Protein AF-A0A7W2NCW1-F1 (afdb_monomer)

Solvent-accessible surface area (backbone atoms only — not comparable to full-atom values): 6067 Å² total; per-residue (Å²): 120,76,67,64,51,63,79,42,40,69,60,56,51,50,41,48,51,49,9,65,74,66,76,47,54,57,67,58,42,51,51,54,51,49,52,56,50,48,52,52,50,34,55,51,43,57,75,76,28,63,67,42,74,39,67,90,63,50,44,81,53,99,74,28,44,34,29,36,29,20,28,71,82,78,61,52,75,57,46,78,46,73,35,72,50,62,84,75,42,57,85,96,47,41,83,74,59,70,76,76,78,81,123

Radius of gyration: 19.91 Å; Cα contacts (8 Å, |Δi|>4): 104; chains: 1; bounding box: 57×27×36 Å

pLDDT: mean 83.79, std 11.95, range [41.22, 93.88]

Sequence (103 aa):
MKKTLRKHKAFYTRIYRLAKACDVSFDLALQMIKLRADDKRLTRKKKSHDSFMNWKTASMDTLGLMVCECSKKDGETIKIRVFMTRDELPEDKQDLWQESIMH

Foldseek 3Di:
DVPVCVVCVVVLVVLVVVCVVVVHDSVVSVVVVVVVVLLVVLVVLCVPFPWDWPLVPWDADPQAIWIFIAGPVPGDGSDIDGDRDLVVDDPVNSVSPDPPPPD

Secondary structure (DSSP, 8-state):
-HHHHHHTHHHHHHHHHHHHHTT--HHHHHHHHHHHHHHHHHHHHHHHS-EEEEEEEEEEETTEEEEEEEETTT--EEEEEEE-SGGGS-GGGGGG-------

Nearest PDB structures (foldseek):
  8qen-assembly1_A  TM=5.260E-01  e=1.760E-01  Clostridioides difficile
  8y9c-assembly1_B  TM=5.638E-01  e=4.616E-01  Clostridioides difficile
  8y9b-assembly1_B  TM=5.389E-01  e=4.616E-01  Clostridioides difficile
  8x2i-assembly1_A  TM=5.949E-01  e=1.064E+00  Paraclostridium sordellii ATCC 9714
  8jhz-assembly1_A  TM=4.556E-01  e=6.787E-01  Paraclostridium sordellii

Mean predicted aligned error: 9.89 Å

Structure (mmCIF, N/CA/C/O backbone):
data_AF-A0A7W2NCW1-F1
#
_entry.id   AF-A0A7W2NCW1-F1
#
loop_
_atom_site.group_PDB
_atom_site.id
_atom_site.type_symbol
_atom_site.label_atom_id
_atom_site.label_alt_id
_atom_site.label_comp_id
_atom_site.label_asym_id
_atom_site.label_entity_id
_atom_site.label_seq_id
_atom_site.pdbx_PDB_ins_code
_atom_site.Cartn_x
_atom_site.Cartn_y
_atom_site.Cartn_z
_atom_site.occupancy
_atom_site.B_iso_or_equiv
_atom_site.auth_seq_id
_atom_site.auth_comp_id
_atom_site.auth_asym_id
_atom_site.auth_atom_id
_atom_site.pdbx_PDB_model_num
ATOM 1 N N . MET A 1 1 ? 30.647 10.002 8.371 1.00 49.06 1 MET A N 1
ATOM 2 C CA . MET A 1 1 ? 30.419 8.885 7.417 1.00 49.06 1 MET A CA 1
ATOM 3 C C . MET A 1 1 ? 31.141 7.562 7.743 1.00 49.06 1 MET A C 1
ATOM 5 O O . MET A 1 1 ? 30.542 6.512 7.555 1.00 49.06 1 MET A O 1
ATOM 9 N N . LYS A 1 2 ? 32.390 7.552 8.253 1.00 51.56 2 LYS A N 1
ATOM 10 C CA . LYS A 1 2 ? 33.189 6.309 8.437 1.00 51.56 2 LYS A CA 1
ATOM 11 C C . LYS A 1 2 ? 32.711 5.330 9.537 1.00 51.56 2 LYS A C 1
ATOM 13 O O . LYS A 1 2 ? 32.996 4.139 9.441 1.00 51.56 2 LYS A O 1
ATOM 18 N N . LYS A 1 3 ? 31.989 5.786 10.572 1.00 53.25 3 LYS A N 1
ATOM 19 C CA . LYS A 1 3 ? 31.556 4.926 11.702 1.00 53.25 3 LYS A CA 1
ATOM 20 C C . LYS A 1 3 ? 30.314 4.075 11.379 1.00 53.25 3 LYS A C 1
ATOM 22 O O . LYS A 1 3 ? 30.289 2.890 11.702 1.00 53.25 3 LYS A O 1
ATOM 27 N N . THR A 1 4 ? 29.330 4.633 10.672 1.00 53.81 4 THR A N 1
ATOM 28 C CA . THR A 1 4 ? 28.069 3.951 10.314 1.00 53.81 4 THR A CA 1
ATOM 29 C C . THR A 1 4 ? 28.288 2.806 9.320 1.00 53.81 4 THR A C 1
ATOM 31 O O . THR A 1 4 ? 27.722 1.725 9.476 1.00 53.81 4 THR A O 1
ATOM 34 N N . LEU A 1 5 ? 29.189 3.004 8.349 1.00 54.84 5 LEU A N 1
ATOM 35 C CA . LEU A 1 5 ? 29.597 1.975 7.386 1.00 54.84 5 LEU A CA 1
ATOM 36 C C . LEU A 1 5 ? 30.322 0.795 8.046 1.00 54.84 5 LEU A C 1
ATOM 38 O O . LEU A 1 5 ? 30.132 -0.335 7.614 1.00 54.84 5 LEU A O 1
ATOM 42 N N . ARG A 1 6 ? 31.115 1.021 9.106 1.00 59.41 6 ARG A N 1
ATOM 43 C CA . ARG A 1 6 ? 31.770 -0.076 9.845 1.00 59.41 6 ARG A CA 1
ATOM 44 C C . ARG A 1 6 ? 30.756 -0.956 10.577 1.00 59.41 6 ARG A C 1
ATOM 46 O O . ARG A 1 6 ? 30.862 -2.174 10.482 1.00 59.41 6 ARG A O 1
ATOM 53 N N . LYS A 1 7 ? 29.755 -0.359 11.237 1.00 66.12 7 LYS A N 1
ATOM 54 C CA . LYS A 1 7 ? 28.727 -1.094 12.002 1.00 66.12 7 LYS A CA 1
ATOM 55 C C . LYS A 1 7 ? 27.836 -1.974 11.114 1.00 66.12 7 LYS A C 1
ATOM 57 O O . LYS A 1 7 ? 27.419 -3.044 11.538 1.00 66.12 7 LYS A O 1
ATOM 62 N N . HIS A 1 8 ? 27.598 -1.559 9.869 1.00 78.75 8 HIS A N 1
ATOM 63 C CA . HIS A 1 8 ? 26.737 -2.277 8.921 1.00 78.75 8 HIS A CA 1
ATOM 64 C C . HIS A 1 8 ? 27.490 -2.766 7.674 1.00 78.75 8 HIS A C 1
ATOM 66 O O . HIS A 1 8 ? 26.881 -2.992 6.627 1.00 78.75 8 HIS A O 1
ATOM 72 N N . LYS A 1 9 ? 28.816 -2.961 7.772 1.00 82.75 9 LYS A N 1
ATOM 73 C CA . LYS A 1 9 ? 29.673 -3.336 6.633 1.00 82.75 9 LYS A CA 1
ATOM 74 C C . LYS A 1 9 ? 29.163 -4.595 5.936 1.00 82.75 9 LYS A C 1
ATOM 76 O O . LYS A 1 9 ? 29.078 -4.616 4.713 1.00 82.75 9 LYS A O 1
ATOM 81 N N . ALA A 1 10 ? 28.778 -5.614 6.704 1.00 83.88 10 ALA A N 1
ATOM 82 C CA . ALA A 1 10 ? 28.247 -6.869 6.173 1.00 83.88 10 ALA A CA 1
ATOM 83 C C . ALA A 1 10 ? 26.952 -6.669 5.365 1.00 83.88 10 ALA A C 1
ATOM 85 O O . ALA A 1 10 ? 26.808 -7.244 4.287 1.00 83.88 10 ALA A O 1
ATOM 86 N N . PHE A 1 11 ? 26.045 -5.809 5.842 1.00 84.56 11 PHE A N 1
ATOM 87 C CA . PHE A 1 11 ? 24.781 -5.505 5.168 1.00 84.56 11 PHE A CA 1
ATOM 88 C C . PHE A 1 11 ? 25.017 -4.824 3.816 1.00 84.56 11 PHE A C 1
ATOM 90 O O . PHE A 1 11 ? 24.584 -5.334 2.785 1.00 84.56 11 PHE A O 1
ATOM 97 N N . TYR A 1 12 ? 25.790 -3.737 3.795 1.00 86.69 12 TYR A N 1
ATOM 98 C CA . TYR A 1 12 ? 26.083 -3.022 2.550 1.00 86.69 12 TYR A CA 1
ATOM 99 C C . TYR A 1 12 ? 26.959 -3.835 1.589 1.00 86.69 12 TYR A C 1
ATOM 101 O O . TYR A 1 12 ? 26.759 -3.772 0.380 1.00 86.69 12 TYR A O 1
ATOM 109 N N . THR A 1 13 ? 27.866 -4.675 2.101 1.00 89.69 13 THR A N 1
ATOM 110 C CA . THR A 1 13 ? 28.648 -5.602 1.260 1.00 89.69 13 THR A CA 1
ATOM 111 C C . THR A 1 13 ? 27.743 -6.631 0.585 1.00 89.69 13 THR A C 1
ATOM 113 O O . THR A 1 13 ? 27.937 -6.948 -0.586 1.00 89.69 13 THR A O 1
ATOM 116 N N . ARG A 1 14 ? 26.730 -7.143 1.295 1.00 87.69 14 ARG A N 1
ATOM 117 C CA . ARG A 1 14 ? 25.745 -8.068 0.725 1.00 87.69 14 ARG A CA 1
ATOM 118 C C . ARG A 1 14 ? 24.920 -7.401 -0.374 1.00 87.69 14 ARG A C 1
ATOM 120 O O . ARG A 1 14 ? 24.739 -8.013 -1.420 1.00 87.69 14 ARG A O 1
ATOM 127 N N . ILE A 1 15 ? 24.477 -6.161 -0.161 1.00 89.00 15 ILE A N 1
ATOM 128 C CA . ILE A 1 15 ? 23.749 -5.388 -1.180 1.00 89.00 15 ILE A CA 1
ATOM 129 C C . ILE A 1 15 ? 24.629 -5.170 -2.408 1.00 89.00 15 ILE A C 1
ATOM 131 O O . ILE A 1 15 ? 24.194 -5.446 -3.516 1.00 89.00 15 ILE A O 1
ATOM 135 N N . TYR A 1 16 ? 25.884 -4.761 -2.217 1.00 89.75 16 TYR A N 1
ATOM 136 C CA . TYR A 1 16 ? 26.827 -4.562 -3.316 1.00 89.75 16 TYR A CA 1
ATOM 137 C C . TYR A 1 16 ? 27.061 -5.841 -4.134 1.00 89.75 16 TYR A C 1
ATOM 139 O O . TYR A 1 16 ? 27.056 -5.802 -5.361 1.00 89.75 16 TYR A O 1
ATOM 147 N N . ARG A 1 17 ? 27.209 -6.996 -3.471 1.00 90.88 17 ARG A N 1
ATOM 148 C CA . ARG A 1 17 ? 27.340 -8.292 -4.157 1.00 90.88 17 ARG A CA 1
ATOM 149 C C . ARG A 1 17 ? 26.084 -8.664 -4.942 1.00 90.88 17 ARG A C 1
ATOM 151 O O . ARG A 1 17 ? 26.208 -9.143 -6.060 1.00 90.88 17 ARG A O 1
ATOM 158 N N . LEU A 1 18 ? 24.901 -8.440 -4.368 1.00 87.75 18 LEU A N 1
ATOM 159 C CA . LEU A 1 18 ? 23.626 -8.690 -5.044 1.00 87.75 18 LEU A CA 1
ATOM 160 C C . LEU A 1 18 ? 23.445 -7.778 -6.258 1.00 87.75 18 LEU A C 1
ATOM 162 O O . LEU A 1 18 ? 23.074 -8.267 -7.317 1.00 87.75 18 LEU A O 1
ATOM 166 N N . ALA A 1 19 ? 23.769 -6.492 -6.110 1.00 92.12 19 ALA A N 1
ATOM 167 C CA . ALA A 1 19 ? 23.731 -5.516 -7.191 1.00 92.12 19 ALA A CA 1
ATOM 168 C C . ALA A 1 19 ? 24.618 -5.959 -8.364 1.00 92.12 19 ALA A C 1
ATOM 170 O O . ALA A 1 19 ? 24.147 -6.034 -9.492 1.00 92.12 19 ALA A O 1
ATOM 171 N N . LYS A 1 20 ? 25.860 -6.379 -8.076 1.00 92.81 20 LYS A N 1
ATOM 172 C CA . LYS A 1 20 ? 26.787 -6.908 -9.087 1.00 92.81 20 LYS A CA 1
ATOM 173 C C . LYS A 1 20 ? 26.297 -8.210 -9.734 1.00 92.81 20 LYS A C 1
ATOM 175 O O . LYS A 1 20 ? 26.491 -8.399 -10.924 1.00 92.81 20 LYS A O 1
ATOM 180 N N . ALA A 1 21 ? 25.706 -9.120 -8.958 1.00 93.38 21 ALA A N 1
ATOM 181 C CA . ALA A 1 21 ? 25.240 -10.411 -9.468 1.00 93.38 21 ALA A CA 1
ATOM 182 C C . ALA A 1 21 ? 23.986 -10.296 -10.348 1.00 93.38 21 ALA A C 1
ATOM 184 O O . ALA A 1 21 ? 23.794 -11.122 -11.231 1.00 93.38 21 ALA A O 1
ATOM 185 N N . CYS A 1 22 ? 23.139 -9.297 -10.092 1.00 89.94 22 CYS A N 1
ATOM 186 C CA . CYS A 1 22 ? 21.899 -9.065 -10.835 1.00 89.94 22 CYS A CA 1
ATOM 187 C C . CYS A 1 22 ? 22.033 -7.959 -11.895 1.00 89.94 22 CYS A C 1
ATOM 189 O O . CYS A 1 22 ? 21.022 -7.580 -12.470 1.00 89.94 22 CYS A O 1
ATOM 191 N N . ASP A 1 23 ? 23.242 -7.425 -12.100 1.00 93.25 23 ASP A N 1
ATOM 192 C CA . ASP A 1 23 ? 23.546 -6.302 -12.998 1.00 93.25 23 ASP A CA 1
ATOM 193 C C . ASP A 1 23 ? 22.631 -5.076 -12.806 1.00 93.25 23 ASP A C 1
ATOM 195 O O . ASP A 1 23 ? 22.077 -4.501 -13.739 1.00 93.25 23 ASP A O 1
ATOM 199 N N . VAL A 1 24 ? 22.437 -4.678 -11.545 1.00 93.19 24 VAL A N 1
ATOM 200 C CA . VAL A 1 24 ? 21.631 -3.505 -11.175 1.00 93.19 24 VAL A CA 1
ATOM 201 C C . VAL A 1 24 ? 22.444 -2.500 -10.374 1.00 93.19 24 VAL A C 1
ATOM 203 O O . VAL A 1 24 ? 23.444 -2.832 -9.732 1.00 93.19 24 VAL A O 1
ATOM 206 N N . SER A 1 25 ? 21.981 -1.249 -10.347 1.00 93.88 25 SER A N 1
ATOM 207 C CA . SER A 1 25 ? 22.590 -0.230 -9.498 1.00 93.88 25 SER A CA 1
ATOM 208 C C . SER A 1 25 ? 22.446 -0.588 -8.012 1.00 93.88 25 SER A C 1
ATOM 210 O O . SER A 1 25 ? 21.478 -1.216 -7.571 1.00 93.88 25 SER A O 1
ATOM 212 N N . PHE A 1 26 ? 23.425 -0.170 -7.209 1.00 89.94 26 PHE A N 1
ATOM 213 C CA . PHE A 1 26 ? 23.399 -0.383 -5.761 1.00 89.94 26 PHE A CA 1
ATOM 214 C C . PHE A 1 26 ? 22.160 0.237 -5.104 1.00 89.94 26 PHE A C 1
ATOM 216 O O . PHE A 1 26 ? 21.585 -0.360 -4.193 1.00 89.94 26 PHE A O 1
ATOM 223 N N . ASP A 1 27 ? 21.755 1.422 -5.570 1.00 89.44 27 ASP A N 1
ATOM 224 C CA . ASP A 1 27 ? 20.581 2.115 -5.047 1.00 89.44 27 ASP A CA 1
ATOM 225 C C . ASP A 1 27 ? 19.301 1.329 -5.344 1.00 89.44 27 ASP A C 1
ATOM 227 O O . ASP A 1 27 ? 18.517 1.066 -4.432 1.00 89.44 27 ASP A O 1
ATOM 231 N N . LEU A 1 28 ? 19.159 0.820 -6.573 1.00 86.94 28 LEU A N 1
ATOM 232 C CA . LEU A 1 28 ? 18.027 -0.021 -6.951 1.00 86.94 28 LEU A CA 1
ATOM 233 C C . LEU A 1 28 ? 17.967 -1.300 -6.103 1.00 86.94 28 LEU A C 1
ATOM 235 O O . LEU A 1 28 ? 16.916 -1.640 -5.560 1.00 86.94 28 LEU A O 1
ATOM 239 N N . ALA A 1 29 ? 19.102 -1.974 -5.901 1.00 89.62 29 ALA A N 1
ATOM 240 C CA . ALA A 1 29 ? 19.174 -3.157 -5.043 1.00 89.62 29 ALA A CA 1
ATOM 241 C C . ALA A 1 29 ? 18.800 -2.847 -3.579 1.00 89.62 29 ALA A C 1
ATOM 243 O O . ALA A 1 29 ? 18.119 -3.642 -2.922 1.00 89.62 29 ALA A O 1
ATOM 244 N N . LEU A 1 30 ? 19.216 -1.687 -3.057 1.00 90.25 30 LEU A N 1
ATOM 245 C CA . LEU A 1 30 ? 18.850 -1.230 -1.718 1.00 90.25 30 LEU A CA 1
ATOM 246 C C . LEU A 1 30 ? 17.343 -0.953 -1.611 1.00 90.25 30 LEU A C 1
ATOM 248 O O . LEU A 1 30 ? 16.724 -1.386 -0.636 1.00 90.25 30 LEU A O 1
ATOM 252 N N . GLN A 1 31 ? 16.751 -0.268 -2.593 1.00 88.25 31 GLN A N 1
ATOM 253 C CA . GLN A 1 31 ? 15.311 0.003 -2.642 1.00 88.25 31 GLN A CA 1
ATOM 254 C C . GLN A 1 31 ? 14.498 -1.296 -2.703 1.00 88.25 31 GLN A C 1
ATOM 256 O O . GLN A 1 31 ? 13.574 -1.476 -1.911 1.00 88.25 31 GLN A O 1
ATOM 261 N N . MET A 1 32 ? 14.897 -2.253 -3.545 1.00 86.38 32 MET A N 1
ATOM 262 C CA . MET A 1 32 ? 14.239 -3.561 -3.643 1.00 86.38 32 MET A CA 1
ATOM 263 C C . MET A 1 32 ? 14.271 -4.344 -2.322 1.00 86.38 32 MET A C 1
ATOM 265 O O . MET A 1 32 ? 13.294 -4.998 -1.955 1.00 86.38 32 MET A O 1
ATOM 269 N N . ILE A 1 33 ? 15.381 -4.291 -1.578 1.00 87.31 33 ILE A N 1
ATOM 270 C CA . ILE A 1 33 ? 15.480 -4.951 -0.267 1.00 87.31 33 ILE A CA 1
ATOM 271 C C . ILE A 1 33 ? 14.583 -4.270 0.767 1.00 87.31 33 ILE A C 1
ATOM 273 O O . ILE A 1 33 ? 13.959 -4.975 1.562 1.00 87.31 33 ILE A O 1
ATOM 277 N N . LYS A 1 34 ? 14.509 -2.932 0.761 1.00 85.31 34 LYS A N 1
ATOM 278 C CA . LYS A 1 34 ? 13.603 -2.174 1.637 1.00 85.31 34 LYS A CA 1
ATOM 279 C C . LYS A 1 34 ? 12.146 -2.539 1.363 1.00 85.31 34 LYS A C 1
ATOM 281 O O . LYS A 1 34 ? 11.478 -2.970 2.294 1.00 85.31 34 LYS A O 1
ATOM 286 N N . LEU A 1 35 ? 11.727 -2.520 0.096 1.00 83.62 35 LEU A N 1
ATOM 287 C CA . LEU A 1 35 ? 10.400 -2.973 -0.342 1.00 83.62 35 LEU A CA 1
A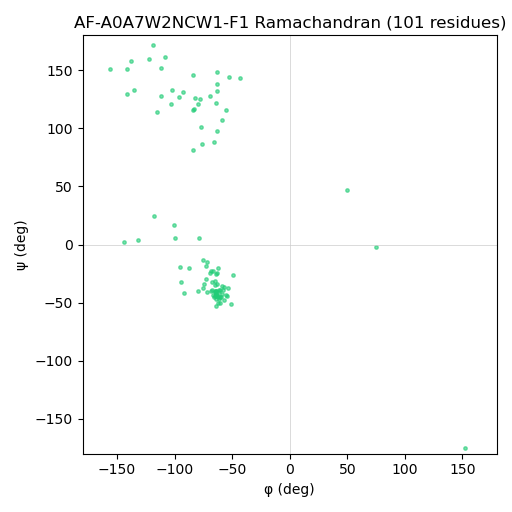TOM 288 C C . LEU A 1 35 ? 10.070 -4.372 0.192 1.00 83.62 35 LEU A C 1
ATOM 290 O O . LEU A 1 35 ? 9.068 -4.562 0.872 1.00 83.62 35 LEU A O 1
ATOM 294 N N . ARG A 1 36 ? 10.971 -5.347 0.007 1.00 82.31 36 ARG A N 1
ATOM 295 C CA . ARG A 1 36 ? 10.769 -6.708 0.541 1.00 82.31 36 ARG A CA 1
ATOM 296 C C . ARG A 1 36 ? 10.707 -6.765 2.070 1.00 82.31 36 ARG A C 1
ATOM 298 O O . ARG A 1 36 ? 10.064 -7.658 2.624 1.00 82.31 36 ARG A O 1
ATOM 305 N N . ALA A 1 37 ? 11.450 -5.909 2.769 1.00 85.25 37 ALA A N 1
ATOM 306 C CA . ALA A 1 37 ? 11.431 -5.851 4.227 1.00 85.25 37 ALA A CA 1
ATOM 307 C C . ALA A 1 37 ? 10.118 -5.245 4.739 1.00 85.25 37 ALA A C 1
ATOM 309 O O . ALA A 1 37 ? 9.541 -5.780 5.689 1.00 85.25 37 ALA A O 1
ATOM 310 N N . ASP A 1 38 ? 9.635 -4.196 4.077 1.00 85.12 38 ASP A N 1
ATOM 311 C CA . ASP A 1 38 ? 8.347 -3.572 4.352 1.00 85.12 38 ASP A CA 1
ATOM 312 C C . ASP A 1 38 ? 7.204 -4.552 4.068 1.00 85.12 38 ASP A C 1
ATOM 314 O O . ASP A 1 38 ? 6.414 -4.804 4.970 1.00 85.12 38 ASP A O 1
ATOM 318 N N . ASP A 1 39 ? 7.196 -5.260 2.936 1.00 83.75 39 ASP A N 1
ATOM 319 C CA . ASP A 1 39 ? 6.199 -6.306 2.649 1.00 83.75 39 ASP A CA 1
ATOM 320 C C . ASP A 1 39 ? 6.148 -7.382 3.738 1.00 83.75 39 ASP A C 1
ATOM 322 O O . ASP A 1 39 ? 5.076 -7.797 4.188 1.00 83.75 39 ASP A O 1
ATOM 326 N N . LYS A 1 40 ? 7.315 -7.834 4.217 1.00 86.75 40 LYS A N 1
ATOM 327 C CA . LYS A 1 40 ? 7.390 -8.792 5.330 1.00 86.75 40 LYS A CA 1
ATOM 328 C C . LYS A 1 40 ? 6.844 -8.194 6.624 1.00 86.75 40 LYS A C 1
ATOM 330 O O . LYS A 1 40 ? 6.178 -8.913 7.374 1.00 86.75 40 LYS A O 1
ATOM 335 N N . ARG A 1 41 ? 7.128 -6.917 6.903 1.00 87.62 41 ARG A N 1
ATOM 336 C CA . ARG A 1 41 ? 6.590 -6.189 8.062 1.00 87.62 41 ARG A CA 1
ATOM 337 C C . ARG A 1 41 ? 5.070 -6.106 7.972 1.00 87.62 41 ARG A C 1
ATOM 339 O O . ARG A 1 41 ? 4.404 -6.509 8.921 1.00 87.62 41 ARG A O 1
ATOM 346 N N . LEU A 1 42 ? 4.537 -5.678 6.832 1.00 85.50 42 LEU A N 1
ATOM 347 C CA . LEU A 1 42 ? 3.104 -5.535 6.580 1.00 85.50 42 LEU A CA 1
ATOM 348 C C . LEU A 1 42 ? 2.385 -6.891 6.615 1.00 85.50 42 LEU A C 1
ATOM 350 O O . LEU A 1 42 ? 1.345 -7.014 7.254 1.00 85.50 42 LEU A O 1
ATOM 354 N N . THR A 1 43 ? 2.979 -7.950 6.057 1.00 85.00 43 THR A N 1
ATOM 355 C CA . THR A 1 43 ? 2.426 -9.319 6.115 1.00 85.00 43 THR A CA 1
ATOM 356 C C . THR A 1 43 ? 2.331 -9.834 7.550 1.00 85.00 43 THR A C 1
ATOM 358 O O . THR A 1 43 ? 1.323 -10.422 7.942 1.00 85.00 43 THR A O 1
ATOM 361 N N . ARG A 1 44 ? 3.376 -9.621 8.361 1.00 85.44 44 ARG A N 1
ATOM 362 C CA . ARG A 1 44 ? 3.343 -9.973 9.789 1.00 85.44 44 ARG A CA 1
ATOM 363 C C . ARG A 1 44 ? 2.300 -9.148 10.525 1.00 85.44 44 ARG A C 1
ATOM 365 O O . ARG A 1 44 ? 1.540 -9.709 11.305 1.00 85.44 44 ARG A O 1
ATOM 372 N N . LYS A 1 45 ? 2.236 -7.852 10.222 1.00 84.62 45 LYS A N 1
ATOM 373 C CA . LYS A 1 45 ? 1.282 -6.925 10.818 1.00 84.62 45 LYS A CA 1
ATOM 374 C C . LYS A 1 45 ? -0.156 -7.347 10.552 1.00 84.62 45 LYS A C 1
ATOM 376 O O . LYS A 1 45 ? -0.924 -7.423 11.497 1.00 84.62 45 LYS A O 1
ATOM 381 N N . LYS A 1 46 ? -0.476 -7.725 9.313 1.00 83.69 46 LYS A N 1
ATOM 382 C CA . LYS A 1 46 ? -1.785 -8.265 8.931 1.00 83.69 46 LYS A CA 1
ATOM 383 C C . LYS A 1 46 ? -2.177 -9.508 9.731 1.00 83.69 46 LYS A C 1
ATOM 385 O O . LYS A 1 46 ? -3.345 -9.692 10.031 1.00 83.69 46 LYS A O 1
ATOM 390 N N . LYS A 1 47 ? -1.213 -10.375 10.066 1.00 84.75 47 LYS A N 1
ATOM 391 C CA . LYS A 1 47 ? -1.477 -11.570 10.884 1.00 84.75 47 LYS A CA 1
ATOM 392 C C . LYS A 1 47 ? -1.705 -11.248 12.359 1.00 84.75 47 LYS A C 1
ATOM 394 O O . LYS A 1 47 ? -2.433 -11.977 13.018 1.00 84.75 47 LYS A O 1
ATOM 399 N N . SER A 1 48 ? -1.029 -10.231 12.891 1.00 84.12 48 SER A N 1
ATOM 400 C CA . SER A 1 48 ? -1.054 -9.919 14.325 1.00 84.12 48 SER A CA 1
ATOM 401 C C . SER A 1 48 ? -2.092 -8.875 14.714 1.00 84.12 48 SER A C 1
ATOM 403 O O . SER A 1 48 ? -2.550 -8.857 15.851 1.00 84.12 48 SER A O 1
ATOM 405 N N . HIS A 1 49 ? -2.372 -7.935 13.820 1.00 81.62 49 HIS A N 1
ATOM 406 C CA . HIS A 1 49 ? -3.306 -6.847 14.032 1.00 81.62 49 HIS A CA 1
ATOM 407 C C . HIS A 1 49 ? -4.428 -7.073 13.028 1.00 81.62 49 HIS A C 1
ATOM 409 O O . HIS A 1 49 ? -4.179 -6.995 11.824 1.00 81.62 49 HIS A O 1
ATOM 415 N N . ASP A 1 50 ? -5.635 -7.358 13.515 1.00 85.38 50 ASP A N 1
ATOM 416 C CA . ASP A 1 50 ? -6.829 -7.325 12.674 1.00 85.38 50 ASP A CA 1
ATOM 417 C C . ASP A 1 50 ? -6.803 -6.083 11.778 1.00 85.38 50 ASP A C 1
ATOM 419 O O . ASP A 1 50 ? -6.36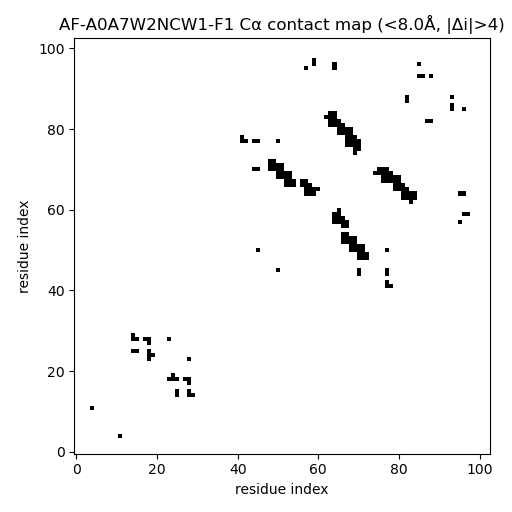8 -5.000 12.191 1.00 85.38 50 ASP A O 1
ATOM 423 N N . SER A 1 51 ? -7.283 -6.232 10.552 1.00 89.56 51 SER A N 1
ATOM 424 C CA . SER A 1 51 ? -7.340 -5.146 9.586 1.00 89.56 51 SER A CA 1
ATOM 425 C C . SER A 1 51 ? -8.770 -4.671 9.350 1.00 89.56 51 SER A C 1
ATOM 427 O O . SER A 1 51 ? -9.748 -5.344 9.687 1.00 89.56 51 SER A O 1
ATOM 429 N N . PHE A 1 52 ? -8.900 -3.468 8.801 1.00 90.56 52 PHE A N 1
ATOM 430 C CA . PHE A 1 52 ? -10.163 -2.934 8.308 1.00 90.56 52 PHE A CA 1
ATOM 431 C C . PHE A 1 52 ? -9.930 -2.139 7.024 1.00 90.56 52 PHE A C 1
ATOM 433 O O . PHE A 1 52 ? -8.857 -1.573 6.822 1.00 90.56 52 PHE A O 1
ATOM 440 N N . MET A 1 53 ? -10.939 -2.091 6.158 1.00 92.06 53 MET A N 1
ATOM 441 C CA . MET A 1 53 ? -10.915 -1.220 4.984 1.00 92.06 53 MET A CA 1
ATOM 442 C C . MET A 1 53 ? -11.285 0.198 5.412 1.00 92.06 53 MET A C 1
ATOM 444 O O . MET A 1 53 ? -12.364 0.435 5.958 1.00 92.06 53 MET A O 1
ATOM 448 N N . ASN A 1 54 ? -10.383 1.144 5.181 1.00 93.19 54 ASN A N 1
ATOM 449 C CA . ASN A 1 54 ? -10.618 2.553 5.428 1.00 93.19 54 ASN A CA 1
ATOM 450 C C . ASN A 1 54 ? -11.342 3.174 4.228 1.00 93.19 54 ASN A C 1
ATOM 452 O O . ASN A 1 54 ? -10.742 3.814 3.368 1.00 93.19 54 ASN A O 1
ATOM 456 N N . TRP A 1 55 ? -12.659 2.989 4.187 1.00 91.06 55 TRP A N 1
ATOM 457 C CA . TRP A 1 55 ? -13.515 3.519 3.122 1.00 91.06 55 TRP A CA 1
ATOM 458 C C . TRP A 1 55 ? -13.510 5.051 3.036 1.00 91.06 55 TRP A C 1
ATOM 460 O O . TRP A 1 55 ? -13.812 5.600 1.987 1.00 91.06 55 TRP A O 1
ATOM 470 N N . LYS A 1 56 ? -13.108 5.760 4.103 1.00 88.19 56 LYS A N 1
ATOM 471 C CA . LYS A 1 56 ? -12.960 7.227 4.072 1.00 88.19 56 LYS A CA 1
ATOM 472 C C . LYS A 1 56 ? -11.810 7.690 3.182 1.00 88.19 56 LYS A C 1
ATOM 474 O O . LYS A 1 56 ? -11.800 8.839 2.764 1.00 88.19 56 LYS A O 1
ATOM 479 N N . THR A 1 57 ? -10.834 6.820 2.928 1.00 86.38 57 THR A N 1
ATOM 480 C CA . THR A 1 57 ? -9.733 7.087 1.997 1.00 86.38 57 THR A CA 1
ATOM 481 C C . THR A 1 57 ? -9.973 6.422 0.646 1.00 86.38 57 THR A C 1
ATOM 483 O O . THR A 1 57 ? -9.013 6.220 -0.093 1.00 86.38 57 THR A O 1
ATOM 486 N N . ALA A 1 58 ? -11.210 6.004 0.353 1.00 89.81 58 ALA A N 1
ATOM 487 C CA . ALA A 1 58 ? -11.549 5.470 -0.953 1.00 89.81 58 ALA A CA 1
ATOM 488 C C . ALA A 1 58 ? -11.361 6.560 -2.015 1.00 89.81 58 ALA A C 1
ATOM 490 O O . ALA A 1 58 ? -11.791 7.698 -1.829 1.00 89.81 58 ALA A O 1
ATOM 491 N N . SER A 1 59 ? -10.691 6.216 -3.108 1.00 88.94 59 SER A N 1
ATOM 492 C CA . SER A 1 59 ? -10.403 7.139 -4.202 1.00 88.94 59 SER A CA 1
ATOM 493 C C . SER A 1 59 ? -10.545 6.408 -5.527 1.00 88.94 59 SER A C 1
ATOM 495 O O . SER A 1 59 ? -10.007 5.313 -5.689 1.00 88.94 59 SER A O 1
ATOM 497 N N . MET A 1 60 ? -11.307 6.995 -6.448 1.00 88.00 60 MET A N 1
ATOM 498 C CA . MET A 1 60 ? -11.472 6.462 -7.794 1.00 88.00 60 MET A CA 1
ATOM 499 C C . MET A 1 60 ? -10.285 6.894 -8.658 1.00 88.00 60 MET A C 1
ATOM 501 O O . MET A 1 60 ? -9.983 8.084 -8.744 1.00 88.00 60 MET A O 1
ATOM 505 N N . ASP A 1 61 ? -9.627 5.930 -9.291 1.00 81.31 61 ASP A N 1
ATOM 506 C CA . ASP A 1 61 ? -8.607 6.152 -10.317 1.00 81.31 61 ASP A CA 1
ATOM 507 C C . ASP A 1 61 ? -9.073 5.515 -11.638 1.00 81.31 61 ASP A C 1
ATOM 509 O O . ASP A 1 61 ? -10.056 4.776 -11.685 1.00 81.31 61 ASP A O 1
ATOM 513 N N . THR A 1 62 ? -8.339 5.770 -12.717 1.00 77.31 62 THR A N 1
ATOM 514 C CA . THR A 1 62 ? -8.547 5.229 -14.069 1.00 77.31 62 THR A CA 1
ATOM 515 C C . THR A 1 62 ? -8.727 3.709 -14.128 1.00 77.31 62 THR A C 1
ATOM 517 O O . THR A 1 62 ? -9.364 3.210 -15.051 1.00 77.31 62 THR A O 1
ATOM 520 N N . LEU A 1 63 ? -8.181 2.967 -13.161 1.00 80.88 63 LEU A N 1
ATOM 521 C CA . LEU A 1 63 ? -8.272 1.507 -13.104 1.00 80.88 63 LEU A CA 1
ATOM 522 C C . LEU A 1 63 ? -9.414 0.991 -12.218 1.00 80.88 63 LEU A C 1
ATOM 524 O O . LEU A 1 63 ? -9.790 -0.168 -12.356 1.00 80.88 63 LEU A O 1
ATOM 528 N N . GLY A 1 64 ? -9.949 1.797 -11.299 1.00 87.06 64 GLY A N 1
ATOM 529 C CA . GLY A 1 64 ? -10.920 1.320 -10.315 1.00 87.06 64 GLY A CA 1
ATOM 530 C C . GLY A 1 64 ? -10.916 2.099 -9.002 1.00 87.06 64 GLY A C 1
ATOM 531 O O . GLY A 1 64 ? -10.180 3.073 -8.827 1.00 87.06 64 GLY A O 1
ATOM 532 N N . LEU A 1 65 ? -11.720 1.633 -8.044 1.00 89.69 65 LEU A N 1
ATOM 533 C CA . LEU A 1 65 ? -11.792 2.213 -6.706 1.00 89.69 65 LEU A CA 1
ATOM 534 C C . LEU A 1 65 ? -10.666 1.658 -5.830 1.00 89.69 65 LEU A C 1
ATOM 536 O O . LEU A 1 65 ? -10.619 0.465 -5.520 1.00 89.69 65 LEU A O 1
ATOM 540 N N . MET A 1 66 ? -9.768 2.532 -5.392 1.00 91.94 66 MET A N 1
ATOM 541 C CA . MET A 1 66 ? -8.680 2.205 -4.478 1.00 91.94 66 MET A CA 1
ATOM 542 C C . MET A 1 66 ? -9.095 2.455 -3.032 1.00 91.94 66 MET A C 1
ATOM 544 O O . MET A 1 66 ? -9.580 3.531 -2.696 1.00 91.94 66 MET A O 1
ATOM 548 N N . VAL A 1 67 ? -8.859 1.482 -2.150 1.00 91.69 67 VAL A N 1
ATOM 549 C CA . VAL A 1 67 ? -9.170 1.571 -0.717 1.00 91.69 67 VAL A CA 1
ATOM 550 C C . VAL A 1 67 ? -8.001 1.041 0.108 1.00 91.69 67 VAL A C 1
ATOM 552 O O . VAL A 1 67 ? -7.463 -0.037 -0.154 1.00 91.69 67 VAL A O 1
ATOM 555 N N . CYS A 1 68 ? -7.607 1.787 1.137 1.00 91.75 68 CYS A N 1
ATOM 556 C CA . CYS A 1 68 ? -6.553 1.378 2.060 1.00 91.75 68 CYS A CA 1
ATOM 557 C C . CYS A 1 68 ? -7.079 0.351 3.072 1.00 91.75 68 CYS A C 1
ATOM 559 O O . CYS A 1 68 ? -8.022 0.615 3.812 1.00 91.75 68 CYS A O 1
ATOM 561 N N . GLU A 1 69 ? -6.429 -0.804 3.160 1.00 91.00 69 GLU A N 1
ATOM 562 C CA . GLU A 1 69 ? -6.552 -1.740 4.273 1.00 91.00 69 GLU A CA 1
ATOM 563 C C . GLU A 1 69 ? -5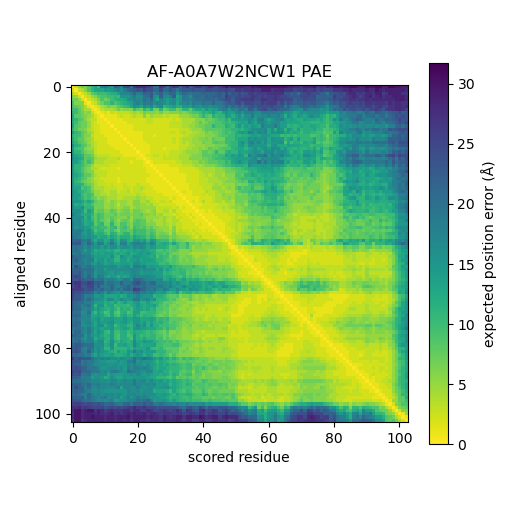.600 -1.286 5.387 1.00 91.00 69 GLU A C 1
ATOM 565 O O . GLU A 1 69 ? -4.382 -1.290 5.200 1.00 91.00 69 GLU A O 1
ATOM 570 N N . CYS A 1 70 ? -6.135 -0.904 6.544 1.00 92.06 70 CYS A N 1
ATOM 571 C CA . CYS A 1 70 ? -5.382 -0.374 7.679 1.00 92.06 70 CYS A CA 1
ATOM 572 C C . CYS A 1 70 ? -5.388 -1.345 8.867 1.00 92.06 70 CYS A C 1
ATOM 574 O O . CYS A 1 70 ? -6.322 -2.122 9.069 1.00 92.06 70 CYS A O 1
ATOM 576 N N . SER A 1 71 ? -4.340 -1.277 9.684 1.00 91.25 71 SER A N 1
ATOM 577 C CA . SER A 1 71 ? -4.233 -1.979 10.967 1.00 91.25 71 SER A CA 1
ATOM 578 C C . SER A 1 71 ? -5.202 -1.382 11.989 1.00 91.25 71 SER A C 1
ATOM 580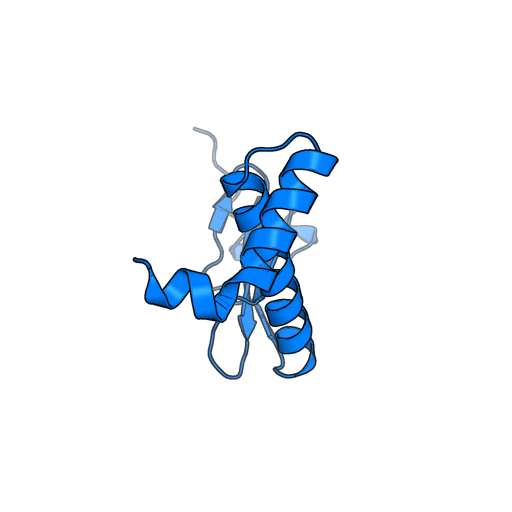 O O . SER A 1 71 ? -5.140 -0.183 12.258 1.00 91.25 71 SER A O 1
ATOM 582 N N . LYS A 1 72 ? -6.045 -2.197 12.638 1.00 89.00 72 LYS A N 1
ATOM 583 C CA . LYS A 1 72 ? -6.923 -1.719 13.726 1.00 89.00 72 LYS A CA 1
ATOM 584 C C . LYS A 1 72 ? -6.147 -1.216 14.944 1.00 89.00 72 LYS A C 1
ATOM 586 O O . LYS A 1 72 ? -6.666 -0.406 15.700 1.00 89.00 72 LYS A O 1
ATOM 591 N N . LYS A 1 73 ? -4.919 -1.701 15.151 1.00 90.75 73 LYS A N 1
ATOM 592 C CA . LYS A 1 73 ? -4.136 -1.382 16.353 1.00 90.75 73 LYS A CA 1
ATOM 593 C C . LYS A 1 73 ? -3.554 0.031 16.335 1.00 90.75 73 LYS A C 1
ATOM 595 O O . LYS A 1 73 ? -3.445 0.655 17.379 1.00 90.75 73 LYS A O 1
ATOM 600 N N . ASP A 1 74 ? -3.117 0.495 15.170 1.00 89.50 74 ASP A N 1
ATOM 601 C CA . ASP A 1 74 ? -2.327 1.728 15.036 1.00 89.50 74 ASP A CA 1
ATOM 602 C C . ASP A 1 74 ? -2.635 2.534 13.765 1.00 89.50 74 ASP A C 1
ATOM 604 O O . ASP A 1 74 ? -2.010 3.562 13.528 1.00 89.50 74 ASP A O 1
ATOM 608 N N . GLY A 1 75 ? -3.586 2.092 12.939 1.00 86.88 75 GLY A N 1
ATOM 609 C 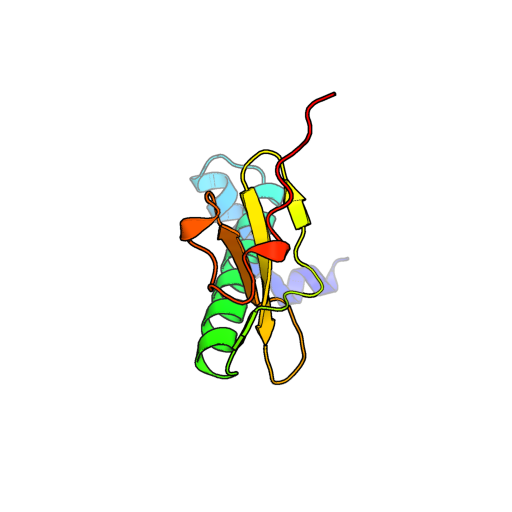CA . GLY A 1 75 ? -4.051 2.823 11.761 1.00 86.88 75 GLY A CA 1
ATOM 610 C C . GLY A 1 75 ? -3.110 2.808 10.553 1.00 86.88 75 GLY A C 1
ATOM 611 O O . GLY A 1 75 ? -3.484 3.338 9.512 1.00 86.88 75 GLY A O 1
ATOM 612 N N . GLU A 1 76 ? -1.921 2.195 10.636 1.00 88.88 76 GLU A N 1
ATOM 613 C CA . GLU A 1 76 ? -0.991 2.149 9.493 1.00 88.88 76 GLU A CA 1
ATOM 614 C C . GLU A 1 76 ? -1.614 1.376 8.320 1.00 88.88 76 GLU A C 1
ATOM 616 O O . GLU A 1 76 ? -2.200 0.304 8.517 1.00 88.88 76 GLU A O 1
ATOM 621 N N . THR A 1 77 ? -1.436 1.888 7.100 1.00 89.12 77 THR A N 1
ATOM 622 C CA . THR A 1 77 ? -1.818 1.190 5.869 1.00 89.12 77 THR A CA 1
ATOM 623 C C . THR A 1 77 ? -0.992 -0.083 5.706 1.00 89.12 77 THR A C 1
ATOM 625 O O . THR A 1 77 ? 0.234 -0.056 5.646 1.00 89.12 77 THR A O 1
ATOM 628 N N . ILE A 1 78 ? -1.686 -1.213 5.627 1.00 89.31 78 ILE A N 1
ATOM 629 C CA . ILE A 1 78 ? -1.120 -2.543 5.409 1.00 89.31 78 ILE A CA 1
ATOM 630 C C . ILE A 1 78 ? -1.075 -2.872 3.920 1.00 89.31 78 ILE A C 1
ATOM 632 O O . ILE A 1 78 ? -0.116 -3.476 3.448 1.00 89.31 78 ILE A O 1
ATOM 636 N N . LYS A 1 79 ? -2.132 -2.530 3.183 1.00 88.44 79 LYS A N 1
ATOM 637 C CA . LYS A 1 79 ? -2.264 -2.849 1.761 1.00 88.44 79 LYS A CA 1
ATOM 638 C C . LYS A 1 79 ? -3.226 -1.869 1.099 1.00 88.44 79 LYS A C 1
ATOM 640 O O . LYS A 1 79 ? -4.152 -1.401 1.745 1.00 88.44 79 LYS A O 1
ATOM 645 N N . ILE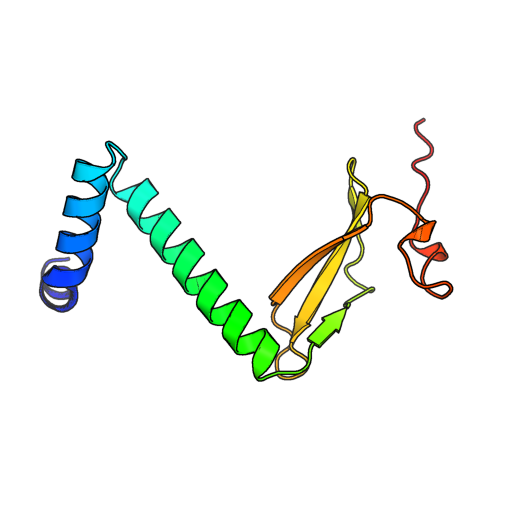 A 1 80 ? -3.045 -1.600 -0.189 1.00 89.12 80 ILE A N 1
ATOM 646 C CA . ILE A 1 80 ? -4.067 -0.949 -1.016 1.00 89.12 80 ILE A CA 1
ATOM 647 C C . ILE A 1 80 ? -4.834 -2.048 -1.757 1.00 89.12 80 ILE A C 1
ATOM 649 O O . ILE A 1 80 ? -4.229 -2.927 -2.380 1.00 89.12 80 ILE A O 1
ATOM 653 N N . ARG A 1 81 ? -6.161 -2.039 -1.647 1.00 88.38 81 ARG A N 1
ATOM 654 C CA . ARG A 1 81 ? -7.055 -2.908 -2.411 1.00 88.38 81 ARG A CA 1
ATOM 655 C C . ARG A 1 81 ? -7.673 -2.091 -3.535 1.00 88.38 81 ARG A C 1
ATOM 657 O O . ARG A 1 81 ? -8.127 -0.981 -3.290 1.00 88.38 81 ARG A O 1
ATOM 664 N N . VAL A 1 82 ? -7.666 -2.645 -4.738 1.00 89.88 82 VAL A N 1
ATOM 665 C CA . VAL A 1 82 ? -8.282 -2.032 -5.914 1.00 89.88 82 VAL A CA 1
ATOM 666 C C . VAL A 1 82 ? -9.477 -2.891 -6.294 1.00 89.88 82 VAL A C 1
ATOM 668 O O . VAL A 1 82 ? -9.331 -4.111 -6.388 1.00 89.88 82 VAL A O 1
ATOM 671 N N . PHE A 1 83 ? -10.634 -2.256 -6.438 1.00 89.88 83 PHE A N 1
ATOM 672 C CA . PHE A 1 83 ? -11.861 -2.852 -6.952 1.00 89.88 83 PHE A CA 1
ATOM 673 C C . PHE A 1 83 ? -12.034 -2.368 -8.387 1.00 89.88 83 PHE A C 1
ATOM 675 O O . PHE A 1 83 ? -12.067 -1.161 -8.627 1.00 89.88 83 PHE A O 1
ATOM 682 N N . MET A 1 84 ? -12.081 -3.298 -9.334 1.00 89.69 84 MET A N 1
ATOM 683 C CA . MET A 1 84 ? -12.100 -2.987 -10.768 1.00 89.69 84 MET A CA 1
ATOM 684 C C . MET A 1 84 ? -13.521 -2.768 -11.283 1.00 89.69 84 MET A C 1
ATOM 686 O O . MET A 1 84 ? -13.714 -2.143 -12.323 1.00 89.69 84 MET A O 1
ATOM 690 N N . THR A 1 85 ? -14.519 -3.265 -10.554 1.00 88.88 85 THR A N 1
ATOM 691 C CA . THR A 1 85 ? -15.932 -3.128 -10.907 1.00 88.88 85 THR A CA 1
ATOM 692 C C . THR A 1 85 ? -16.779 -2.811 -9.680 1.00 88.88 85 THR A C 1
ATOM 694 O O . THR A 1 85 ? -16.404 -3.116 -8.544 1.00 88.88 85 THR A O 1
ATOM 697 N N . ARG A 1 86 ? -17.956 -2.222 -9.920 1.00 87.94 86 ARG A N 1
ATOM 698 C CA . ARG A 1 86 ? -18.943 -1.922 -8.879 1.00 87.94 86 ARG A CA 1
ATOM 699 C C . ARG A 1 86 ? -19.398 -3.177 -8.126 1.00 87.94 86 ARG A C 1
ATOM 701 O O . ARG A 1 86 ? -19.600 -3.117 -6.919 1.00 87.94 86 ARG A O 1
ATOM 708 N N . ASP A 1 87 ? -19.517 -4.304 -8.819 1.00 89.00 87 ASP A N 1
ATOM 709 C CA . ASP A 1 87 ? -20.028 -5.559 -8.253 1.00 89.00 87 ASP A C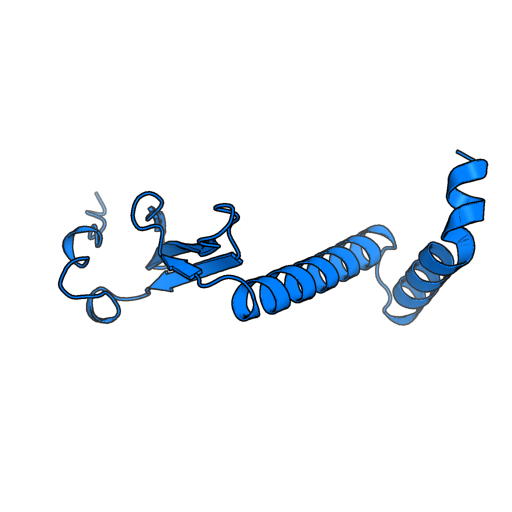A 1
ATOM 710 C C . ASP A 1 87 ? -19.042 -6.234 -7.287 1.00 89.00 87 ASP A C 1
ATOM 712 O O . ASP A 1 87 ? -19.434 -7.057 -6.462 1.00 89.00 87 ASP A O 1
ATOM 716 N N . GLU A 1 88 ? -17.755 -5.878 -7.347 1.00 88.31 88 GLU A N 1
ATOM 717 C CA . GLU A 1 88 ? -16.761 -6.350 -6.378 1.00 88.31 88 GLU A CA 1
ATOM 718 C C . GLU A 1 88 ? -16.879 -5.640 -5.018 1.00 88.31 88 GLU A C 1
ATOM 720 O O . GLU A 1 88 ? -16.264 -6.077 -4.035 1.00 88.31 88 GLU A O 1
ATOM 725 N N . LEU A 1 89 ? -17.635 -4.538 -4.946 1.00 89.25 89 LEU A N 1
ATOM 726 C CA . LEU A 1 89 ? -17.834 -3.776 -3.720 1.00 89.25 89 LEU A CA 1
ATOM 727 C C . LEU A 1 89 ? -18.957 -4.365 -2.864 1.00 89.25 89 LEU A C 1
ATOM 729 O O . LEU A 1 89 ? -19.966 -4.837 -3.387 1.00 89.25 89 LEU A O 1
ATOM 733 N N . PRO A 1 90 ? -18.826 -4.279 -1.528 1.00 89.75 90 PRO A N 1
ATOM 734 C CA . PRO A 1 90 ? -19.946 -4.524 -0.629 1.00 89.75 90 PRO A CA 1
ATOM 735 C C . PRO A 1 90 ? -21.168 -3.677 -1.012 1.00 89.75 90 PRO A C 1
ATOM 737 O O . PRO A 1 90 ? -21.017 -2.518 -1.403 1.00 89.75 90 PRO A O 1
ATOM 740 N N . GLU A 1 91 ? -22.374 -4.231 -0.857 1.00 89.94 91 GLU A N 1
ATOM 741 C CA . GLU A 1 91 ? -23.635 -3.552 -1.205 1.00 89.94 91 GLU A CA 1
ATOM 742 C C . GLU A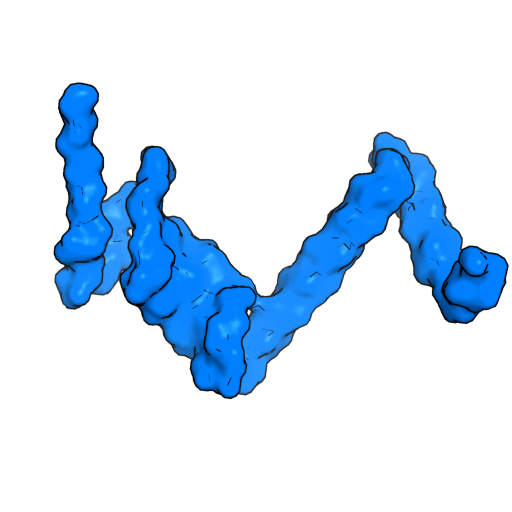 1 91 ? -23.765 -2.172 -0.542 1.00 89.94 91 GLU A C 1
ATOM 744 O O . GLU A 1 91 ? -24.199 -1.210 -1.170 1.00 89.94 91 GLU A O 1
ATOM 749 N N . ASP A 1 92 ? -23.295 -2.043 0.699 1.00 90.56 92 ASP A N 1
ATOM 750 C CA . ASP A 1 92 ? -23.317 -0.808 1.486 1.00 90.56 92 ASP A CA 1
ATOM 751 C C . ASP A 1 92 ? -22.203 0.195 1.122 1.00 90.56 92 ASP A C 1
ATOM 753 O O . ASP A 1 92 ? -22.004 1.184 1.836 1.00 90.56 92 ASP A O 1
ATOM 757 N N . LYS A 1 93 ? -21.414 -0.094 0.079 1.00 89.00 93 LYS A N 1
ATOM 758 C CA . LYS A 1 93 ? -20.268 0.706 -0.388 1.00 89.00 93 LYS A CA 1
ATOM 759 C C . LYS A 1 93 ? -20.285 0.966 -1.893 1.00 89.00 93 LYS A C 1
ATOM 761 O O . LYS A 1 93 ? -19.342 1.556 -2.417 1.00 89.00 93 LYS A O 1
ATOM 766 N N . GLN A 1 94 ? -21.331 0.533 -2.595 1.00 86.75 94 GLN A N 1
ATOM 767 C CA . GLN A 1 94 ? -21.471 0.775 -4.031 1.00 86.75 94 GLN A CA 1
ATOM 768 C C . GLN A 1 94 ? -21.667 2.258 -4.376 1.00 86.75 94 GLN A C 1
ATOM 770 O O . GLN A 1 94 ? -21.364 2.662 -5.491 1.00 86.75 94 GLN A O 1
ATOM 775 N N . ASP A 1 95 ? -22.137 3.073 -3.431 1.00 87.06 95 ASP A N 1
ATOM 776 C CA . ASP A 1 95 ? -22.268 4.530 -3.558 1.00 87.06 95 ASP A CA 1
ATOM 777 C C . ASP A 1 95 ? -20.918 5.240 -3.748 1.00 87.06 95 ASP A C 1
ATOM 779 O O . ASP A 1 95 ? -20.855 6.31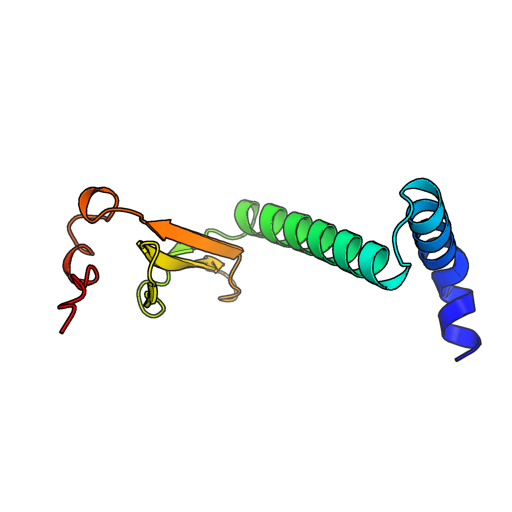6 -4.340 1.00 87.06 95 ASP A O 1
ATOM 783 N N . LEU A 1 96 ? -19.827 4.617 -3.291 1.00 85.06 96 LEU A N 1
ATOM 784 C CA . LEU A 1 96 ? -18.464 5.097 -3.516 1.00 85.06 96 LEU A CA 1
ATOM 785 C C . LEU A 1 96 ? -18.005 4.908 -4.968 1.00 85.06 96 LEU A C 1
ATOM 787 O O . LEU A 1 96 ? -17.000 5.499 -5.367 1.00 85.06 96 LEU A O 1
ATOM 791 N N . TRP A 1 97 ? -18.713 4.093 -5.756 1.00 86.81 97 TRP A N 1
ATOM 792 C CA . TRP A 1 97 ? -18.431 3.904 -7.172 1.00 86.81 97 TRP A CA 1
ATOM 793 C C . TRP A 1 97 ? -18.941 5.102 -7.967 1.00 86.81 97 TRP A C 1
ATOM 795 O O . TRP A 1 97 ? -20.064 5.125 -8.472 1.00 86.81 97 TRP A O 1
ATOM 805 N N . GLN A 1 98 ? -18.102 6.128 -8.061 1.00 76.06 98 GLN A N 1
ATOM 806 C CA . GLN A 1 98 ? -18.361 7.262 -8.932 1.00 76.06 98 GLN A CA 1
ATOM 807 C C . GLN A 1 98 ? -18.032 6.844 -10.362 1.00 76.06 98 GLN A C 1
ATOM 809 O O . GLN A 1 98 ? -16.865 6.799 -10.754 1.00 76.06 98 GLN A O 1
ATOM 814 N N . GLU A 1 99 ? -19.068 6.519 -11.136 1.00 63.91 99 GLU A N 1
ATOM 815 C CA . GLU A 1 99 ? -18.939 6.432 -12.586 1.00 63.91 99 GLU A CA 1
ATOM 816 C C . GLU A 1 99 ? -18.384 7.768 -13.059 1.00 63.91 99 GLU A C 1
ATOM 818 O O . GLU A 1 99 ? -18.981 8.825 -12.843 1.00 63.91 99 GLU A O 1
ATOM 823 N N . SER A 1 100 ? -17.181 7.733 -13.624 1.00 55.31 100 SER A N 1
ATOM 824 C CA . SER A 1 100 ? -16.579 8.916 -14.205 1.00 55.31 100 SER A CA 1
ATOM 825 C C . SER A 1 100 ? -17.543 9.398 -15.281 1.00 55.31 100 SER A C 1
ATOM 827 O O . SER A 1 100 ? -17.662 8.765 -16.330 1.00 55.31 100 SER A O 1
ATOM 829 N N . ILE A 1 101 ? -18.248 10.503 -15.028 1.00 45.06 101 ILE A N 1
ATOM 830 C CA . ILE A 1 101 ? -18.842 11.285 -16.105 1.00 45.06 101 ILE A CA 1
ATOM 831 C C . ILE A 1 101 ? -17.629 11.825 -16.851 1.00 45.06 101 ILE A C 1
ATOM 833 O O . ILE A 1 101 ? -17.057 12.848 -16.478 1.00 45.06 101 ILE A O 1
ATOM 837 N N . MET A 1 102 ? -17.144 11.050 -17.819 1.00 41.91 102 MET A N 1
ATOM 838 C CA . MET A 1 102 ? -16.179 11.534 -18.787 1.00 41.91 102 MET A CA 1
ATOM 839 C C . MET A 1 102 ? -16.898 12.646 -19.550 1.00 41.91 102 MET A C 1
ATOM 841 O O . MET A 1 102 ? -17.744 12.370 -20.398 1.00 41.91 102 MET A O 1
ATOM 845 N N . HIS A 1 103 ? -16.644 13.885 -19.133 1.00 41.22 103 HIS A N 1
ATOM 846 C CA . HIS A 1 103 ? -17.006 15.089 -19.869 1.00 41.22 103 HIS A CA 1
ATOM 847 C C . HIS A 1 103 ? -16.045 15.298 -21.035 1.00 41.22 103 HIS A C 1
ATOM 849 O O . HIS A 1 103 ? -14.828 15.071 -20.840 1.00 41.22 103 HIS A O 1
#